Protein AF-A0AAV7IX64-F1 (afdb_monomer_lite)

Secondary structure (DSSP, 8-state):
--GGGGGG----B-TTS-BHHHHHHHHHHHHHHHHHHHHHHTTTS-HHHHHHHHHHHHHHHHHHHHHHHHHHHHHHHHHHHHHHHHHHHHHHHHHHHHHHTT-S---TTS--HHHHHHHHHHHHTTGGGTPPPPPHHHHHHHHS-PPP---------------S-------

Sequence (171 aa):
ISDEYATYSVASRTAYGVALTSLLYEIKNQVSTAEIYLQLGESIYDQEYVTKGHIYCSELNKLLSLLEGCDEKVQQYLMISKMNYNLQQLKNLIEEFSLSNNLLSYNYSDNNDSEVFKFLYQLLTGELLGWEPVNPEFILKENAPKKPVFITKNNNRRTQLKSLQHLPLFN

Organism: Cotesia glomerata (NCBI:txid32391)

Foldseek 3Di:
DDPVCVVQFDQDADPVRHRPVVVLVVVLVVLVVLLVVLVVCCVPDDPVVSVVSVVVSVVSVVVSVVVVVVSVVVSVVSVVVVVVVVVVVVVVVVVVVCVVVVVPPDPPPDDVPVVVVVVVQCVVQCVVVVDDRDDVVVVCVVPPDDDDDDDDDPPPPDDDDDDPDDDPPDD

pLDDT: mean 73.22, std 17.0, range [37.94, 96.38]

Structure (mmCIF, N/CA/C/O backbone):
data_AF-A0AAV7IX64-F1
#
_entry.id   AF-A0AAV7IX64-F1
#
loop_
_atom_site.group_PDB
_atom_site.id
_atom_site.type_symbol
_atom_site.label_atom_id
_atom_site.label_alt_id
_atom_site.label_comp_id
_atom_site.label_asym_id
_atom_site.label_entity_id
_atom_site.label_seq_id
_atom_site.pdbx_PDB_ins_code
_atom_site.Cartn_x
_atom_site.Cartn_y
_atom_site.Cartn_z
_atom_site.occupancy
_atom_site.B_iso_or_equiv
_atom_site.auth_seq_id
_atom_site.auth_comp_id
_atom_site.auth_asym_id
_atom_site.auth_atom_id
_atom_site.pdbx_PDB_model_num
ATOM 1 N N . ILE A 1 1 ? 7.836 2.930 12.674 1.00 42.97 1 ILE A N 1
ATOM 2 C CA . ILE A 1 1 ? 6.658 2.163 13.140 1.00 42.97 1 ILE A CA 1
ATOM 3 C C . ILE A 1 1 ? 7.195 1.228 14.215 1.00 42.97 1 ILE A C 1
ATOM 5 O O . ILE A 1 1 ? 8.131 0.507 13.901 1.00 42.97 1 ILE A O 1
ATOM 9 N N . SER A 1 2 ? 6.775 1.368 15.478 1.00 39.19 2 SER A N 1
ATOM 10 C CA . SER A 1 2 ? 7.302 0.534 16.573 1.00 39.19 2 SER A CA 1
ATOM 11 C C . SER A 1 2 ? 6.730 -0.885 16.502 1.00 39.19 2 SER A C 1
ATOM 13 O O . SER A 1 2 ? 5.609 -1.080 16.025 1.00 39.19 2 SER A O 1
ATOM 15 N N . ASP A 1 3 ? 7.502 -1.863 16.980 1.00 41.09 3 ASP A N 1
ATOM 16 C CA . ASP A 1 3 ? 7.225 -3.303 16.856 1.00 41.09 3 ASP A CA 1
ATOM 17 C C . ASP A 1 3 ? 5.882 -3.753 17.465 1.00 41.09 3 ASP A C 1
ATOM 19 O O . ASP A 1 3 ? 5.316 -4.759 17.042 1.00 41.09 3 ASP A O 1
ATOM 23 N N . GLU A 1 4 ? 5.301 -2.985 18.390 1.00 41.62 4 GLU A N 1
ATOM 24 C CA . GLU A 1 4 ? 3.993 -3.285 18.997 1.00 41.62 4 GLU A CA 1
ATOM 25 C C . GLU A 1 4 ? 2.804 -3.162 18.028 1.00 41.62 4 GLU A C 1
ATOM 27 O O . GLU A 1 4 ? 1.748 -3.742 18.279 1.00 41.62 4 GLU A O 1
ATOM 32 N N . TYR A 1 5 ? 2.964 -2.478 16.890 1.00 43.75 5 TYR A N 1
ATOM 33 C CA . TYR A 1 5 ? 1.919 -2.378 15.862 1.00 43.75 5 TYR A CA 1
ATOM 34 C C . TYR A 1 5 ? 2.022 -3.466 14.778 1.00 43.75 5 TYR A C 1
ATOM 36 O O . TYR A 1 5 ? 1.115 -3.601 13.955 1.00 43.75 5 TYR A O 1
ATOM 44 N N . ALA A 1 6 ? 3.082 -4.283 14.778 1.00 44.59 6 ALA A N 1
ATOM 45 C CA . ALA A 1 6 ? 3.304 -5.318 13.764 1.00 44.59 6 ALA A CA 1
ATOM 46 C C . ALA A 1 6 ? 2.283 -6.475 13.826 1.00 44.59 6 ALA A C 1
ATOM 48 O O . ALA A 1 6 ? 2.052 -7.156 12.828 1.00 44.59 6 ALA A O 1
ATOM 49 N N . THR A 1 7 ? 1.617 -6.677 14.965 1.00 47.66 7 THR A N 1
ATOM 50 C CA . THR A 1 7 ? 0.617 -7.741 15.179 1.00 47.66 7 THR A CA 1
ATOM 51 C C . THR A 1 7 ? -0.735 -7.485 14.507 1.00 47.66 7 THR A C 1
ATOM 53 O O . THR A 1 7 ? -1.558 -8.399 14.448 1.00 47.66 7 THR A O 1
ATOM 56 N N . TYR A 1 8 ? -0.982 -6.284 13.971 1.00 53.34 8 TYR A N 1
ATOM 57 C CA . TYR A 1 8 ? -2.287 -5.904 13.404 1.00 53.34 8 TYR A CA 1
ATOM 58 C C . TYR A 1 8 ? -2.281 -5.684 11.885 1.00 53.34 8 TYR A C 1
ATOM 60 O O . TYR A 1 8 ? -3.250 -5.161 11.338 1.00 53.34 8 TYR A O 1
ATOM 68 N N . SER A 1 9 ? -1.216 -6.109 11.204 1.00 56.19 9 SER A N 1
ATOM 69 C CA . SER A 1 9 ? -1.137 -6.141 9.742 1.00 56.19 9 SER A CA 1
ATOM 70 C C . SER A 1 9 ? -2.086 -7.202 9.171 1.00 56.19 9 SER A C 1
ATOM 72 O O . SER A 1 9 ? -2.027 -8.375 9.549 1.00 56.19 9 SER A O 1
ATOM 74 N N . VAL A 1 10 ? -2.972 -6.806 8.255 1.00 65.88 10 VAL A N 1
ATOM 75 C CA . VAL A 1 10 ? -3.758 -7.753 7.457 1.00 65.88 10 VAL A CA 1
ATOM 76 C C . VAL A 1 10 ? -2.934 -8.086 6.225 1.00 65.88 10 VAL A C 1
ATOM 78 O O . VAL A 1 10 ? -2.554 -7.193 5.482 1.00 65.88 10 VAL A O 1
ATOM 81 N N . ALA A 1 11 ? -2.661 -9.364 5.967 1.00 69.50 11 ALA A N 1
ATOM 82 C CA . ALA A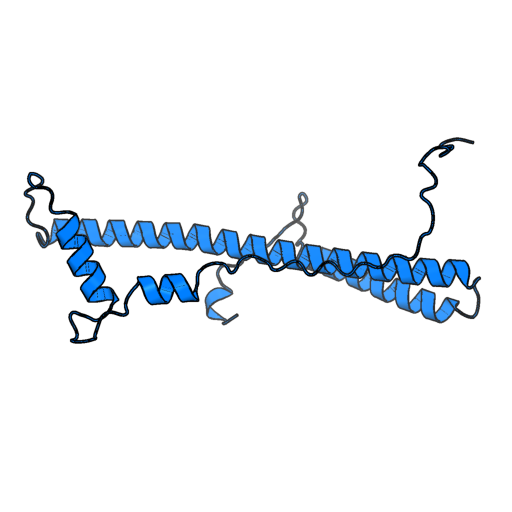 1 11 ? -1.922 -9.746 4.767 1.00 69.50 11 ALA A CA 1
ATOM 83 C C . ALA A 1 11 ? -2.686 -9.312 3.501 1.00 69.50 11 ALA A C 1
ATOM 85 O O . ALA A 1 11 ? -3.674 -9.948 3.125 1.00 69.50 11 ALA A O 1
ATOM 86 N N . SER A 1 12 ? -2.221 -8.247 2.842 1.00 77.75 12 SER A N 1
ATOM 87 C CA . SER A 1 12 ? -2.759 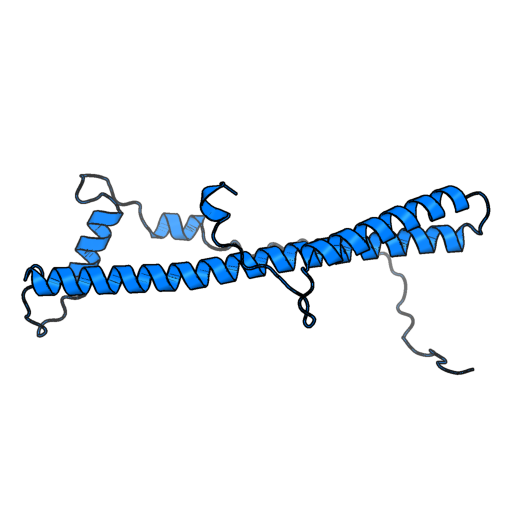-7.792 1.562 1.00 77.75 12 SER A CA 1
ATOM 88 C C . SER A 1 12 ? -2.512 -8.838 0.488 1.00 77.75 12 SER A C 1
ATOM 90 O O . SER A 1 12 ? -1.386 -9.304 0.285 1.00 77.75 12 SER A O 1
ATOM 92 N N . ARG A 1 13 ? -3.584 -9.232 -0.200 1.00 82.25 13 ARG A N 1
ATOM 93 C CA . ARG A 1 13 ? -3.563 -10.292 -1.206 1.00 82.25 13 ARG A CA 1
ATOM 94 C C . ARG A 1 13 ? -4.261 -9.852 -2.484 1.00 82.25 13 ARG A C 1
ATOM 96 O O . ARG A 1 13 ? -5.173 -9.032 -2.457 1.00 82.25 13 ARG A O 1
ATOM 103 N N . THR A 1 14 ? -3.843 -10.430 -3.603 1.00 80.38 14 THR A N 1
ATOM 104 C CA . THR A 1 14 ? -4.551 -10.312 -4.880 1.00 80.38 14 THR A CA 1
ATOM 105 C C . THR A 1 14 ? -5.895 -11.043 -4.822 1.00 80.38 14 THR A C 1
ATOM 107 O O . THR A 1 14 ? -6.135 -11.856 -3.927 1.00 80.38 14 THR A O 1
ATOM 110 N N . ALA A 1 15 ? -6.749 -10.832 -5.828 1.00 79.12 15 ALA A N 1
ATOM 111 C CA . ALA A 1 15 ? -8.000 -11.584 -5.986 1.00 79.12 15 ALA A CA 1
ATOM 112 C C . ALA A 1 15 ? -7.793 -13.115 -6.039 1.00 79.12 15 ALA A C 1
ATOM 114 O O . ALA A 1 15 ? -8.709 -13.874 -5.740 1.00 79.12 15 ALA A O 1
ATOM 115 N N . TYR A 1 16 ? -6.579 -13.564 -6.374 1.00 85.56 16 TYR A N 1
ATOM 116 C CA . TYR A 1 16 ? -6.184 -14.973 -6.435 1.00 85.56 16 TYR A CA 1
ATOM 117 C C . TYR A 1 16 ? -5.452 -15.454 -5.170 1.00 85.56 16 TYR A C 1
ATOM 119 O O . TYR A 1 16 ? -4.915 -16.557 -5.144 1.00 85.56 16 TYR A O 1
ATOM 127 N N . GLY A 1 17 ? -5.392 -14.634 -4.117 1.00 82.75 17 GLY A N 1
ATOM 128 C CA . GLY A 1 17 ? -4.814 -15.006 -2.825 1.00 82.75 17 GLY A CA 1
ATOM 129 C C . GLY A 1 17 ? -3.290 -14.887 -2.724 1.00 82.75 17 GLY A C 1
ATOM 130 O O . GLY A 1 17 ? -2.736 -15.214 -1.671 1.00 82.75 17 GLY A O 1
ATOM 131 N N . VAL A 1 18 ? -2.603 -14.394 -3.758 1.00 85.31 18 VAL A N 1
ATOM 132 C CA . VAL A 1 18 ? -1.146 -14.163 -3.735 1.00 85.31 18 VAL A CA 1
ATOM 133 C C . VAL A 1 18 ? -0.839 -12.947 -2.868 1.00 85.31 18 VAL A C 1
ATOM 135 O O . VAL A 1 18 ? -1.532 -11.939 -2.979 1.00 85.31 18 VAL A O 1
ATOM 138 N N . ALA A 1 19 ? 0.185 -13.018 -2.016 1.00 86.12 19 ALA A N 1
ATOM 139 C CA . ALA A 1 19 ? 0.607 -11.870 -1.217 1.00 86.12 19 ALA A CA 1
ATOM 140 C C . ALA A 1 19 ? 1.041 -10.717 -2.134 1.00 86.12 19 ALA A C 1
ATOM 142 O O . ALA A 1 19 ? 1.909 -10.889 -2.992 1.00 86.12 19 ALA A O 1
ATOM 143 N N . LEU A 1 20 ? 0.431 -9.544 -1.947 1.00 85.25 20 LEU A N 1
ATOM 144 C CA . LEU A 1 20 ? 0.692 -8.373 -2.782 1.00 85.25 20 LEU A CA 1
ATOM 145 C C . LEU A 1 20 ? 2.163 -7.956 -2.694 1.00 85.25 20 LEU A C 1
ATOM 147 O O . LEU A 1 20 ? 2.778 -7.659 -3.710 1.00 85.25 20 LEU A O 1
ATOM 151 N N . THR A 1 21 ? 2.748 -8.028 -1.500 1.00 85.19 21 THR A N 1
ATOM 152 C CA . THR A 1 21 ? 4.167 -7.741 -1.257 1.00 85.19 21 THR A CA 1
ATOM 153 C C . THR A 1 21 ? 5.095 -8.649 -2.061 1.00 85.19 21 THR A C 1
ATOM 155 O O . THR A 1 21 ? 6.044 -8.163 -2.670 1.00 85.19 21 THR A O 1
ATOM 158 N N . SER A 1 22 ? 4.807 -9.952 -2.120 1.00 88.12 22 SER A N 1
ATOM 159 C CA . SER A 1 22 ? 5.587 -10.909 -2.914 1.00 88.12 22 SER A CA 1
ATOM 160 C C . SER A 1 22 ? 5.489 -10.618 -4.410 1.00 88.12 22 SER A C 1
ATOM 162 O O . SER A 1 22 ? 6.507 -10.622 -5.095 1.00 88.12 22 SER A O 1
ATOM 164 N N . LEU A 1 23 ? 4.286 -10.310 -4.903 1.00 90.38 23 LEU A N 1
ATOM 165 C CA . LEU A 1 23 ? 4.077 -9.967 -6.309 1.00 90.38 23 LEU A CA 1
ATOM 166 C C . LEU A 1 23 ? 4.790 -8.660 -6.687 1.00 90.38 23 LEU A C 1
ATOM 168 O O . LEU A 1 23 ? 5.470 -8.601 -7.707 1.00 90.38 23 LEU A O 1
ATOM 172 N N . LEU A 1 24 ? 4.661 -7.617 -5.863 1.00 90.56 24 LEU A N 1
ATOM 173 C CA . LEU A 1 24 ? 5.331 -6.335 -6.093 1.00 90.56 24 LEU A CA 1
ATOM 174 C C . LEU A 1 24 ? 6.855 -6.494 -6.082 1.00 90.56 24 LEU A C 1
ATOM 176 O O . LEU A 1 24 ? 7.530 -5.921 -6.934 1.00 90.56 24 LEU A O 1
ATOM 180 N N . TYR A 1 25 ? 7.390 -7.315 -5.175 1.00 91.56 25 TYR A N 1
ATOM 181 C CA . TYR A 1 25 ? 8.813 -7.648 -5.136 1.00 91.56 25 TYR A CA 1
ATOM 182 C C . TYR A 1 25 ? 9.280 -8.356 -6.416 1.00 91.56 25 TYR A C 1
ATOM 184 O O . TYR A 1 25 ? 10.315 -8.001 -6.979 1.00 91.56 25 TYR A O 1
ATOM 192 N N . GLU A 1 26 ? 8.504 -9.319 -6.913 1.00 94.38 26 GLU A N 1
ATOM 193 C CA . GLU A 1 26 ? 8.816 -10.029 -8.155 1.00 94.38 26 GLU A CA 1
ATOM 194 C C . GLU A 1 26 ? 8.819 -9.087 -9.366 1.00 94.38 26 GLU A C 1
ATOM 196 O O . GLU A 1 26 ? 9.779 -9.079 -10.138 1.00 94.38 26 GLU A O 1
ATOM 201 N N . ILE A 1 27 ? 7.799 -8.232 -9.494 1.00 93.38 27 ILE A N 1
ATOM 202 C CA . ILE A 1 27 ? 7.729 -7.231 -10.568 1.00 93.38 27 ILE A CA 1
ATOM 203 C C . ILE A 1 27 ? 8.917 -6.268 -10.472 1.00 93.38 27 ILE A C 1
ATOM 205 O O . ILE A 1 27 ? 9.549 -5.966 -11.481 1.00 93.38 27 ILE A O 1
ATOM 209 N N . LYS A 1 28 ? 9.274 -5.819 -9.266 1.00 95.06 28 LYS A N 1
ATOM 210 C CA . LYS A 1 28 ? 10.418 -4.925 -9.044 1.00 95.06 28 LYS A CA 1
ATOM 211 C C . LYS A 1 28 ? 11.732 -5.562 -9.493 1.00 95.06 28 LYS A C 1
ATOM 213 O O . LYS A 1 28 ? 12.506 -4.916 -10.194 1.00 95.06 28 LYS A O 1
ATOM 218 N N . ASN A 1 29 ? 11.946 -6.842 -9.187 1.00 95.94 29 ASN A N 1
ATOM 219 C CA . ASN A 1 29 ? 13.109 -7.581 -9.679 1.00 95.94 29 ASN A CA 1
ATOM 220 C C . ASN A 1 29 ? 13.130 -7.672 -11.212 1.00 95.94 29 ASN A C 1
ATOM 222 O O . ASN A 1 29 ? 14.193 -7.524 -11.818 1.00 95.94 29 ASN A O 1
ATOM 226 N N . 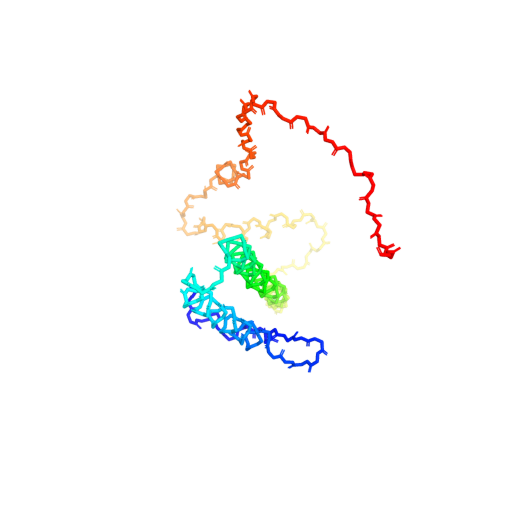GLN A 1 30 ? 11.976 -7.882 -11.853 1.00 95.75 30 GLN A N 1
ATOM 227 C CA . GLN A 1 30 ? 11.880 -7.891 -13.317 1.00 95.75 30 GLN A CA 1
ATOM 228 C C . GLN A 1 30 ? 12.207 -6.519 -13.921 1.00 95.75 30 GLN A C 1
ATOM 230 O O . GLN A 1 30 ? 12.937 -6.455 -14.909 1.00 95.75 30 GLN A O 1
ATOM 235 N N . VAL A 1 31 ? 11.744 -5.425 -13.306 1.00 95.12 31 VAL A N 1
ATOM 236 C CA . VAL A 1 31 ? 12.075 -4.054 -13.732 1.00 95.12 31 VAL A CA 1
ATOM 237 C C . VAL A 1 31 ? 13.574 -3.789 -13.601 1.00 95.12 31 VAL A C 1
ATOM 239 O O . VAL A 1 31 ? 14.190 -3.350 -14.568 1.00 95.12 31 VAL A O 1
ATOM 242 N N . SER A 1 32 ? 14.191 -4.131 -12.466 1.00 94.75 32 SER A N 1
ATOM 243 C CA . SER A 1 32 ? 15.644 -3.991 -12.285 1.00 94.75 32 SER A CA 1
ATOM 244 C C . SER A 1 32 ? 16.440 -4.838 -13.279 1.00 94.75 32 SER A C 1
ATOM 246 O O . SER A 1 32 ? 17.463 -4.402 -13.800 1.00 94.75 32 SER A O 1
ATOM 248 N N . THR A 1 33 ? 15.955 -6.039 -13.595 1.00 95.62 33 THR A N 1
ATOM 249 C CA . THR A 1 33 ? 16.567 -6.895 -14.617 1.00 95.62 33 THR A CA 1
ATOM 250 C C . THR A 1 33 ? 16.482 -6.248 -16.002 1.00 95.62 33 THR A C 1
ATOM 252 O O . THR A 1 33 ? 17.466 -6.233 -16.741 1.00 95.62 33 THR A O 1
ATOM 255 N N . ALA A 1 34 ? 15.329 -5.671 -16.352 1.00 93.38 34 ALA A N 1
ATOM 256 C CA . ALA A 1 34 ? 15.144 -4.953 -17.609 1.00 93.38 34 ALA A CA 1
ATOM 257 C C . ALA A 1 34 ? 16.045 -3.709 -17.709 1.00 93.38 34 ALA A C 1
ATOM 259 O O . ALA A 1 34 ? 16.626 -3.473 -18.766 1.00 93.38 34 ALA A O 1
ATOM 260 N N . GLU A 1 35 ? 16.225 -2.959 -16.618 1.00 94.25 35 GLU A N 1
ATOM 261 C CA . GLU A 1 35 ? 17.153 -1.819 -16.561 1.00 94.25 35 GLU A CA 1
ATOM 262 C C . GLU A 1 35 ? 18.602 -2.242 -16.835 1.00 94.25 35 GLU A C 1
ATOM 264 O O . GLU A 1 35 ? 19.295 -1.586 -17.612 1.00 94.25 35 GLU A O 1
ATOM 269 N N . ILE A 1 36 ? 19.053 -3.367 -16.269 1.00 93.62 36 ILE A N 1
ATOM 270 C CA . ILE A 1 36 ? 20.397 -3.908 -16.529 1.00 93.62 36 ILE A CA 1
ATOM 271 C C . ILE A 1 36 ? 20.552 -4.287 -18.007 1.00 93.62 36 ILE A C 1
ATOM 273 O O . ILE A 1 36 ? 21.566 -3.965 -18.629 1.00 93.62 36 ILE A O 1
ATOM 277 N N . TYR A 1 37 ? 19.554 -4.947 -18.602 1.00 92.06 37 TYR A N 1
ATOM 278 C CA . TYR A 1 37 ? 19.602 -5.288 -20.026 1.00 92.06 37 TYR A CA 1
ATOM 279 C C . TYR A 1 37 ? 19.595 -4.050 -20.927 1.00 92.06 37 TYR A C 1
ATOM 281 O O . TYR A 1 37 ? 20.303 -4.038 -21.934 1.00 92.06 37 TYR A O 1
ATOM 289 N N . LEU A 1 38 ? 18.849 -3.005 -20.558 1.00 92.75 38 LEU A N 1
ATOM 290 C CA . LEU A 1 38 ? 18.866 -1.722 -21.260 1.00 92.75 38 LEU A CA 1
ATOM 291 C C . LEU A 1 38 ? 20.251 -1.076 -21.205 1.00 92.75 38 LEU A C 1
ATOM 293 O O . LEU A 1 38 ? 20.747 -0.669 -22.250 1.00 92.75 38 LEU A O 1
ATOM 297 N N . GLN A 1 39 ? 20.899 -1.067 -20.035 1.00 91.56 39 GLN A N 1
ATOM 298 C CA . GLN A 1 39 ? 22.262 -0.547 -19.857 1.00 91.56 39 GLN A CA 1
ATOM 299 C C . GLN A 1 39 ? 23.300 -1.306 -20.697 1.00 91.56 39 GLN A C 1
ATOM 301 O O . GLN A 1 39 ? 24.169 -0.705 -21.323 1.00 91.56 39 GLN A O 1
ATOM 306 N N . LEU A 1 40 ? 23.209 -2.637 -20.754 1.00 90.31 40 LEU A N 1
ATOM 307 C CA . LEU A 1 40 ? 24.092 -3.448 -21.601 1.00 90.31 40 LEU A CA 1
ATOM 308 C C . LEU A 1 40 ? 23.831 -3.206 -23.097 1.00 90.31 40 LEU A C 1
ATOM 310 O O . LEU A 1 40 ? 24.750 -3.251 -23.916 1.00 90.31 40 LEU A O 1
ATOM 314 N N . GLY A 1 41 ? 22.572 -2.942 -23.445 1.00 87.69 41 GLY A N 1
ATOM 315 C CA . GLY A 1 41 ? 22.109 -2.704 -24.804 1.00 87.69 41 GLY A CA 1
ATOM 316 C C . GLY A 1 41 ? 22.400 -1.308 -25.361 1.00 87.69 41 GLY A C 1
ATOM 317 O O . GLY A 1 41 ? 22.237 -1.122 -26.565 1.00 87.69 41 GLY A O 1
ATOM 318 N N . GLU A 1 42 ? 22.862 -0.349 -24.548 1.00 89.69 42 GLU A N 1
ATOM 319 C CA . GLU A 1 42 ? 23.104 1.044 -24.981 1.00 89.69 42 GLU A CA 1
ATOM 320 C C . GLU A 1 42 ? 24.115 1.153 -26.129 1.00 89.69 42 GLU A C 1
ATOM 322 O O . GLU A 1 42 ? 24.049 2.072 -26.937 1.00 89.69 42 GLU A O 1
ATOM 327 N N . SER A 1 43 ? 25.041 0.197 -26.219 1.00 86.25 43 SER A N 1
ATOM 328 C CA . SER A 1 43 ? 26.052 0.138 -27.284 1.00 86.25 43 SER A CA 1
ATOM 329 C C . SER A 1 43 ? 25.618 -0.656 -28.524 1.00 86.25 43 SER A C 1
ATOM 331 O O . SER A 1 43 ? 26.333 -0.662 -29.524 1.00 86.25 43 SER A O 1
ATOM 333 N N . ILE A 1 44 ? 24.473 -1.344 -28.456 1.00 90.06 44 ILE A N 1
ATOM 334 C CA . ILE A 1 44 ? 24.023 -2.330 -29.453 1.00 90.06 44 ILE A CA 1
ATOM 335 C C . ILE A 1 44 ? 22.767 -1.846 -30.183 1.00 90.06 44 ILE A C 1
ATOM 337 O O . ILE A 1 44 ? 22.624 -2.073 -31.385 1.00 90.06 44 ILE A O 1
ATOM 341 N N . TYR A 1 45 ? 21.847 -1.201 -29.466 1.00 89.00 45 TYR A N 1
ATOM 342 C CA . TYR A 1 45 ? 20.551 -0.781 -29.990 1.00 89.00 45 TYR A CA 1
ATOM 343 C C . TYR A 1 45 ? 20.518 0.708 -30.332 1.00 89.00 45 TYR A C 1
ATOM 345 O O . TYR A 1 45 ? 21.355 1.490 -29.891 1.00 89.00 45 TYR A O 1
ATOM 353 N N . ASP A 1 46 ? 19.514 1.103 -31.118 1.00 92.88 46 ASP A N 1
ATOM 354 C CA . ASP A 1 46 ? 19.284 2.510 -31.431 1.00 92.88 46 ASP A CA 1
ATOM 355 C C . ASP A 1 46 ? 18.962 3.301 -30.155 1.00 92.88 46 ASP A C 1
ATOM 357 O O . ASP A 1 46 ? 18.157 2.880 -29.312 1.00 92.88 46 ASP A O 1
ATOM 361 N N . GLN A 1 47 ? 19.562 4.483 -30.058 1.00 90.94 47 GLN A N 1
ATOM 362 C CA . GLN A 1 47 ? 19.450 5.380 -28.921 1.00 90.94 47 GLN A CA 1
ATOM 363 C C . GLN A 1 47 ? 17.989 5.748 -28.631 1.00 90.94 47 GLN A C 1
ATOM 365 O O . GLN A 1 47 ? 17.621 5.932 -27.468 1.00 90.94 47 GLN A O 1
ATOM 370 N N . GLU A 1 48 ? 17.132 5.829 -29.656 1.00 93.50 48 GLU A N 1
ATOM 371 C CA . GLU A 1 48 ? 15.704 6.111 -29.466 1.00 93.50 48 GLU A CA 1
ATOM 372 C C . GLU A 1 48 ? 14.999 5.005 -28.661 1.00 93.50 48 GLU A C 1
ATOM 374 O O . GLU A 1 48 ? 14.249 5.300 -27.724 1.00 93.50 48 GLU A O 1
ATOM 379 N N . TYR A 1 49 ? 15.258 3.732 -28.981 1.00 90.69 49 TYR A N 1
ATOM 380 C CA . TYR A 1 49 ? 14.648 2.596 -28.281 1.00 90.69 49 TYR A CA 1
ATOM 381 C C . TYR A 1 49 ? 15.187 2.452 -26.861 1.00 90.69 49 TYR A C 1
ATOM 383 O O . TYR A 1 49 ? 14.407 2.226 -25.937 1.00 90.69 49 TYR A O 1
ATOM 391 N N . VAL A 1 50 ? 16.492 2.653 -26.677 1.00 92.50 50 VAL A N 1
ATOM 392 C CA . VAL A 1 50 ? 17.135 2.679 -25.356 1.00 92.50 50 VAL A CA 1
ATOM 393 C C . VAL A 1 50 ? 16.504 3.760 -24.474 1.00 92.50 50 VAL A C 1
ATOM 395 O O . VAL A 1 50 ? 16.078 3.489 -23.352 1.00 92.50 50 VAL A O 1
ATOM 398 N N . THR A 1 51 ? 16.357 4.976 -25.007 1.00 93.00 51 THR A N 1
ATOM 399 C CA . THR A 1 51 ? 15.750 6.099 -24.279 1.00 93.00 51 THR A CA 1
ATOM 400 C C . THR A 1 51 ? 14.297 5.805 -23.901 1.00 93.00 51 THR A C 1
ATOM 402 O O . THR A 1 51 ? 13.896 6.048 -22.763 1.00 93.00 51 THR A O 1
ATOM 405 N N . LYS A 1 52 ? 13.502 5.243 -24.824 1.00 95.19 52 LYS A N 1
ATOM 406 C CA . LYS A 1 52 ? 12.124 4.809 -24.534 1.00 95.19 52 LYS A CA 1
ATOM 407 C C . LYS A 1 52 ? 12.077 3.736 -23.446 1.00 95.19 52 LYS A C 1
ATOM 409 O O . LYS A 1 52 ? 11.232 3.823 -22.561 1.00 95.19 52 LYS A O 1
ATOM 414 N N . GLY A 1 53 ? 12.991 2.767 -23.478 1.00 94.00 53 GLY A N 1
ATOM 415 C CA . GLY A 1 53 ? 13.096 1.726 -22.456 1.00 94.00 53 GLY A CA 1
ATOM 416 C C . GLY A 1 53 ? 13.319 2.301 -21.058 1.00 94.00 53 GLY A C 1
ATOM 417 O O . GLY A 1 53 ? 12.566 1.983 -20.140 1.00 94.00 53 GLY A O 1
ATOM 418 N N . HIS A 1 54 ? 14.275 3.223 -20.915 1.00 94.12 54 HIS A N 1
ATOM 419 C CA . HIS A 1 54 ? 14.535 3.913 -19.644 1.00 94.12 54 HIS A CA 1
ATOM 420 C C . HIS A 1 54 ? 13.323 4.715 -19.145 1.00 94.12 54 HIS A C 1
ATOM 422 O O . HIS A 1 54 ? 13.035 4.725 -17.946 1.00 94.12 54 HIS A O 1
ATOM 428 N N . ILE A 1 55 ? 12.569 5.352 -20.051 1.00 95.88 55 ILE A N 1
ATOM 429 C CA . ILE A 1 55 ? 11.315 6.039 -19.701 1.00 95.88 55 ILE A CA 1
ATOM 430 C C . ILE A 1 55 ? 10.292 5.042 -19.141 1.00 95.88 55 ILE A C 1
ATOM 432 O O . ILE A 1 55 ? 9.728 5.297 -18.078 1.00 95.88 55 ILE A O 1
ATOM 436 N N . TYR A 1 56 ? 10.087 3.897 -19.798 1.00 95.81 56 TYR A N 1
ATOM 437 C CA . TYR A 1 56 ? 9.147 2.881 -19.319 1.00 95.81 56 TYR A CA 1
ATOM 438 C C . TYR A 1 56 ? 9.556 2.286 -17.969 1.00 95.81 56 TYR A C 1
ATOM 440 O O . TYR A 1 56 ? 8.707 2.140 -17.091 1.00 95.81 56 TYR A O 1
ATOM 448 N N . CYS A 1 57 ? 10.844 2.003 -17.757 1.00 95.06 57 CYS A N 1
ATOM 449 C CA . CYS A 1 57 ? 11.349 1.550 -16.458 1.00 95.06 57 CYS A CA 1
ATOM 450 C C . CYS A 1 57 ? 11.084 2.586 -15.354 1.00 95.06 57 CYS A C 1
ATOM 452 O O . CYS A 1 57 ? 10.600 2.242 -14.274 1.00 95.06 57 CYS A O 1
ATOM 454 N N . SER A 1 58 ? 11.307 3.871 -15.641 1.00 95.50 58 SER A N 1
ATOM 455 C CA . SER A 1 58 ? 11.007 4.968 -14.713 1.00 95.50 58 SER A CA 1
ATOM 456 C C . SER A 1 58 ? 9.513 5.060 -14.373 1.00 95.50 58 SER A C 1
ATOM 458 O O . SER A 1 58 ? 9.140 5.179 -13.201 1.00 95.50 58 SER A O 1
ATOM 460 N N . GLU A 1 59 ? 8.634 4.947 -15.373 1.00 96.38 59 GLU A N 1
ATOM 461 C CA . GLU A 1 59 ? 7.183 4.936 -15.160 1.00 96.38 59 GLU A CA 1
ATOM 462 C C . GLU A 1 59 ? 6.724 3.728 -14.333 1.00 96.38 59 GLU A C 1
ATOM 464 O O . GLU A 1 59 ? 5.915 3.891 -13.415 1.00 96.38 59 GLU A O 1
ATOM 469 N N . LEU A 1 60 ? 7.277 2.539 -14.593 1.00 95.19 60 LEU A N 1
ATOM 470 C CA . LEU A 1 60 ? 6.996 1.327 -13.819 1.00 95.19 60 LEU A CA 1
ATOM 471 C C . LEU A 1 60 ? 7.418 1.480 -12.357 1.00 95.19 60 LEU A C 1
ATOM 473 O O . LEU A 1 60 ? 6.624 1.195 -11.461 1.00 95.19 60 LEU A O 1
ATOM 477 N N . ASN A 1 61 ? 8.620 1.997 -12.099 1.00 94.19 61 ASN A N 1
ATOM 478 C CA . ASN A 1 61 ? 9.097 2.260 -10.741 1.00 94.19 61 ASN A CA 1
ATOM 479 C C . ASN A 1 61 ? 8.189 3.248 -9.993 1.00 94.19 61 ASN A C 1
ATOM 481 O O . ASN A 1 61 ? 7.868 3.048 -8.818 1.00 94.19 61 ASN A O 1
ATOM 485 N N . LYS A 1 62 ? 7.717 4.295 -10.679 1.00 95.88 62 LYS A N 1
ATOM 486 C CA . LYS A 1 62 ? 6.767 5.253 -10.104 1.00 95.88 62 LYS A CA 1
ATOM 487 C C . LYS A 1 62 ? 5.433 4.591 -9.760 1.00 95.88 62 LYS A C 1
ATOM 489 O O . LYS A 1 62 ? 4.890 4.842 -8.685 1.00 95.88 62 LYS A O 1
ATOM 494 N N . LEU A 1 63 ? 4.904 3.753 -10.650 1.00 94.69 63 LEU A N 1
ATOM 495 C CA . LEU A 1 63 ? 3.650 3.040 -10.420 1.00 94.69 63 LEU A CA 1
ATOM 496 C C . LEU A 1 63 ? 3.765 2.047 -9.255 1.00 94.69 63 LEU A C 1
ATOM 498 O O . LEU A 1 63 ? 2.870 1.997 -8.413 1.00 94.69 63 LEU A O 1
ATOM 502 N N . LEU A 1 64 ? 4.878 1.313 -9.171 1.00 93.56 64 LEU A N 1
ATOM 503 C CA . LEU A 1 64 ? 5.168 0.399 -8.063 1.00 93.56 64 LEU A CA 1
ATOM 504 C C . LEU A 1 64 ? 5.190 1.134 -6.720 1.00 93.56 64 LEU A C 1
ATOM 506 O O . LEU A 1 64 ? 4.523 0.707 -5.782 1.00 93.56 64 LEU A O 1
ATOM 510 N N . SER A 1 65 ? 5.869 2.281 -6.646 1.00 92.38 65 SER A N 1
ATOM 511 C CA . SER A 1 65 ? 5.909 3.096 -5.425 1.00 92.38 65 SER A CA 1
ATOM 512 C C . SER A 1 65 ? 4.523 3.610 -5.010 1.00 92.38 65 SER A C 1
ATOM 514 O O . SER A 1 65 ? 4.195 3.632 -3.823 1.00 92.38 65 SER A O 1
ATOM 516 N N . LEU A 1 66 ? 3.677 3.989 -5.974 1.00 92.75 66 LEU A N 1
ATOM 517 C CA .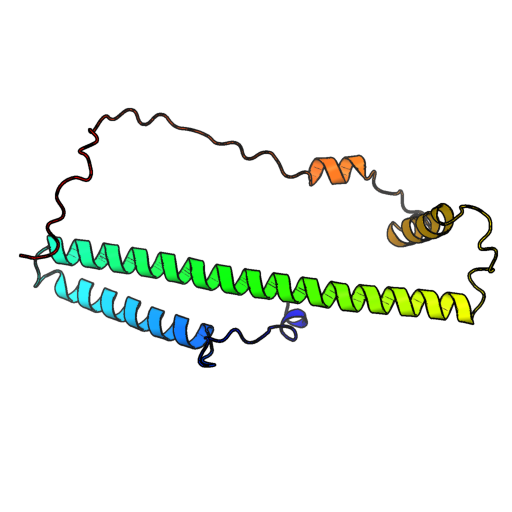 LEU A 1 66 ? 2.297 4.392 -5.690 1.00 92.75 66 LEU A CA 1
ATOM 518 C C . LEU A 1 66 ? 1.452 3.227 -5.162 1.00 92.75 66 LEU A C 1
ATOM 520 O O . LEU A 1 66 ? 0.653 3.428 -4.249 1.00 92.75 66 LEU A O 1
ATOM 524 N N . LEU A 1 67 ? 1.632 2.023 -5.709 1.00 89.62 67 LEU A N 1
ATOM 525 C CA . LEU A 1 67 ? 0.945 0.813 -5.253 1.00 89.62 67 LEU A CA 1
ATOM 526 C C . LEU A 1 67 ? 1.353 0.429 -3.828 1.00 89.62 67 LEU A C 1
ATOM 528 O O . LEU A 1 67 ? 0.474 0.188 -3.002 1.00 89.62 67 LEU A O 1
ATOM 532 N N . GLU A 1 68 ? 2.654 0.438 -3.525 1.00 88.31 68 GLU A N 1
ATOM 533 C CA . GLU A 1 68 ? 3.178 0.216 -2.170 1.00 88.31 68 GLU A CA 1
ATOM 534 C C . GLU A 1 68 ? 2.569 1.226 -1.175 1.00 88.31 68 GLU A C 1
ATOM 536 O O . GLU A 1 68 ? 2.057 0.842 -0.124 1.00 88.31 68 GLU A O 1
ATOM 541 N N . GLY A 1 69 ? 2.525 2.515 -1.535 1.00 88.25 69 GLY A N 1
ATOM 542 C CA . GLY A 1 69 ? 1.927 3.553 -0.687 1.00 88.25 69 GLY A CA 1
ATOM 543 C C . GLY A 1 69 ? 0.402 3.447 -0.536 1.00 88.25 69 GLY A C 1
ATOM 544 O O . GLY A 1 69 ? -0.153 3.827 0.497 1.00 88.25 69 GLY A O 1
ATOM 545 N N . CYS A 1 70 ? -0.305 2.941 -1.549 1.00 85.81 70 CYS A N 1
ATOM 546 C CA . CYS A 1 70 ? -1.732 2.636 -1.440 1.00 85.81 70 CYS A CA 1
ATOM 547 C C . CYS A 1 70 ? -1.985 1.488 -0.461 1.00 85.81 70 CYS A C 1
ATOM 549 O O . CYS A 1 70 ? -2.889 1.602 0.367 1.00 85.81 70 CYS A O 1
ATOM 551 N N . ASP A 1 71 ? -1.186 0.423 -0.534 1.00 83.94 71 ASP A N 1
ATOM 552 C CA . ASP A 1 71 ? -1.281 -0.712 0.383 1.00 83.94 71 ASP A CA 1
ATOM 553 C C . ASP A 1 71 ? -1.080 -0.270 1.837 1.00 83.94 71 ASP A C 1
ATOM 555 O O . ASP A 1 71 ? -1.911 -0.551 2.701 1.00 83.94 71 ASP A O 1
ATOM 559 N N . GLU A 1 72 ? -0.050 0.542 2.088 1.00 83.88 72 GLU A N 1
ATOM 560 C CA . GLU A 1 72 ? 0.232 1.093 3.415 1.00 83.88 72 GLU A CA 1
ATOM 561 C C . GLU A 1 72 ? -0.951 1.905 3.971 1.00 83.88 72 GLU A C 1
ATOM 563 O O . GLU A 1 72 ? -1.358 1.724 5.121 1.00 83.88 72 GLU A O 1
ATOM 568 N N . LYS A 1 73 ? -1.567 2.764 3.150 1.00 83.50 73 LYS A N 1
ATOM 569 C CA . LYS A 1 73 ? -2.749 3.538 3.565 1.00 83.50 73 LYS A CA 1
ATOM 570 C C . LYS A 1 73 ? -3.944 2.649 3.883 1.00 83.50 73 LYS A C 1
ATOM 572 O O . LYS A 1 73 ? -4.656 2.918 4.848 1.00 83.50 73 LYS A O 1
ATOM 577 N N . VAL A 1 74 ? -4.181 1.600 3.095 1.00 82.00 74 VAL A N 1
ATOM 578 C CA . VAL A 1 74 ? -5.262 0.641 3.368 1.00 82.00 74 VAL A CA 1
ATOM 579 C C . VAL A 1 74 ? -5.033 -0.047 4.713 1.00 82.00 74 VAL A C 1
ATOM 581 O O . VAL A 1 74 ? -5.963 -0.115 5.518 1.00 82.00 74 VAL A O 1
ATOM 584 N N . GLN A 1 75 ? -3.801 -0.470 5.007 1.00 79.75 75 GLN A N 1
ATOM 585 C CA . GLN A 1 75 ? -3.454 -1.046 6.310 1.00 79.75 75 GLN A CA 1
ATOM 586 C C . GLN A 1 75 ? -3.715 -0.067 7.462 1.00 79.75 75 GLN A C 1
ATOM 588 O O . GLN A 1 75 ? -4.318 -0.445 8.468 1.00 79.75 75 GLN A O 1
ATOM 593 N N . GLN A 1 76 ? -3.349 1.208 7.297 1.00 80.19 76 GLN A N 1
ATOM 594 C CA . GLN A 1 76 ? -3.634 2.248 8.292 1.00 80.19 76 GLN A CA 1
ATOM 595 C C . GLN A 1 76 ? -5.143 2.422 8.529 1.00 80.19 76 GLN A C 1
ATOM 597 O O . GLN A 1 76 ? -5.583 2.475 9.678 1.00 80.19 76 GLN A O 1
ATOM 602 N N . TYR A 1 77 ? -5.961 2.457 7.472 1.00 77.62 77 TYR A N 1
ATOM 603 C CA . TYR A 1 77 ? -7.419 2.557 7.613 1.00 77.62 77 TYR A CA 1
ATOM 604 C C . TYR A 1 77 ? -8.026 1.351 8.336 1.00 77.62 77 TYR A C 1
ATOM 606 O O . TYR A 1 77 ? -8.898 1.520 9.194 1.00 77.62 77 TYR A O 1
ATOM 614 N N . LEU A 1 78 ? -7.555 0.140 8.030 1.00 71.19 78 LEU A N 1
ATOM 615 C CA . LEU A 1 78 ? -8.005 -1.079 8.703 1.00 71.19 78 LEU A CA 1
ATOM 616 C C . LEU A 1 78 ? -7.647 -1.063 10.195 1.00 71.19 78 LEU A C 1
ATOM 618 O O . LEU A 1 78 ? -8.488 -1.409 11.031 1.00 71.19 78 LEU A O 1
ATOM 622 N N . MET A 1 79 ? -6.445 -0.595 10.545 1.00 71.94 79 MET A N 1
ATOM 623 C CA . MET A 1 79 ? -6.045 -0.400 11.941 1.00 71.94 79 MET A CA 1
ATOM 624 C C . MET A 1 79 ? -6.959 0.594 12.670 1.00 71.94 79 MET A C 1
ATOM 626 O O . MET A 1 79 ? -7.450 0.279 13.756 1.00 71.94 79 MET A O 1
ATOM 630 N N . ILE A 1 80 ? -7.253 1.751 12.065 1.00 72.44 80 ILE A N 1
ATOM 631 C CA . ILE A 1 80 ? -8.149 2.769 12.645 1.00 72.44 80 ILE A CA 1
ATOM 632 C C . ILE A 1 80 ? -9.550 2.191 12.886 1.00 72.44 80 ILE A C 1
ATOM 634 O O . ILE A 1 80 ? -10.130 2.382 13.956 1.00 72.44 80 ILE A O 1
ATOM 638 N N . SER A 1 81 ? -10.086 1.427 11.931 1.00 71.56 81 SER A N 1
ATOM 639 C CA . SER A 1 81 ? -11.403 0.796 12.076 1.00 71.56 81 SER A CA 1
ATOM 640 C C . SER A 1 81 ? -11.462 -0.173 13.261 1.00 71.56 81 SER A C 1
ATOM 642 O O . SER A 1 81 ? -12.479 -0.244 13.951 1.00 71.56 81 SER A O 1
ATOM 644 N N . LYS A 1 82 ? -10.385 -0.924 13.518 1.00 68.25 82 LYS A N 1
ATOM 645 C CA . LYS A 1 82 ? -10.323 -1.879 14.633 1.00 68.25 82 LYS A CA 1
ATOM 646 C C . LYS A 1 82 ? -10.074 -1.185 15.975 1.00 68.25 82 LYS A C 1
ATOM 648 O O . LYS A 1 82 ? -10.615 -1.610 16.993 1.00 68.25 82 LYS A O 1
ATOM 653 N N . MET A 1 83 ? -9.322 -0.085 15.973 1.00 72.19 83 MET A N 1
ATOM 654 C CA . MET A 1 83 ? -9.179 0.787 17.140 1.00 72.19 83 MET A CA 1
ATOM 655 C C . MET A 1 83 ? -10.532 1.367 17.560 1.00 72.19 83 MET A C 1
ATOM 657 O O . MET A 1 83 ? -10.857 1.330 18.742 1.00 72.19 83 MET A O 1
ATOM 661 N N . ASN A 1 84 ? -11.361 1.798 16.603 1.00 65.81 84 ASN A N 1
ATOM 662 C CA . ASN A 1 84 ? -12.731 2.234 16.882 1.00 65.81 84 ASN A CA 1
ATOM 663 C C . ASN A 1 84 ? -13.568 1.145 17.564 1.00 65.81 84 ASN A C 1
ATOM 665 O O . 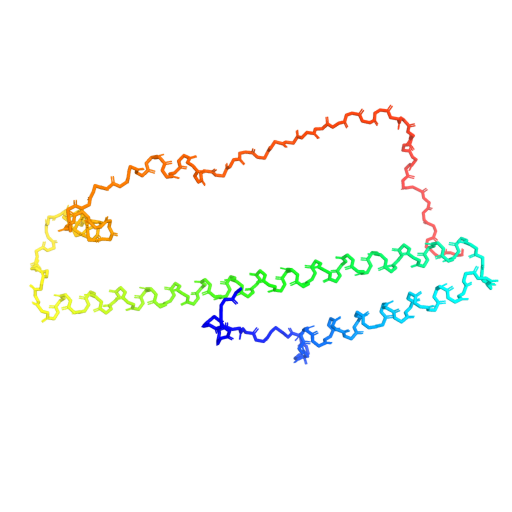ASN A 1 84 ? -14.256 1.434 18.540 1.00 65.81 84 ASN A O 1
ATOM 669 N N . TYR A 1 85 ? -13.472 -0.107 17.108 1.00 74.12 85 TYR A N 1
ATOM 670 C CA . TYR A 1 85 ? -14.150 -1.228 17.766 1.00 74.12 85 TYR A CA 1
ATOM 671 C C . TYR A 1 85 ? -13.692 -1.407 19.223 1.00 74.12 85 TYR A C 1
ATOM 673 O O . TYR A 1 85 ? -14.520 -1.525 20.124 1.00 74.12 85 TYR A O 1
ATOM 681 N N . ASN A 1 86 ? -12.382 -1.372 19.478 1.00 73.75 86 ASN A N 1
ATOM 682 C CA . ASN A 1 86 ? -11.842 -1.505 20.834 1.00 73.75 86 ASN A CA 1
ATOM 683 C C . ASN A 1 86 ? -12.241 -0.330 21.739 1.00 73.75 86 ASN A C 1
ATOM 685 O O . ASN A 1 86 ? -12.573 -0.544 22.902 1.00 73.75 86 ASN A O 1
ATOM 689 N N . LEU A 1 87 ? -12.248 0.898 21.212 1.00 70.38 87 LEU A N 1
ATOM 690 C CA . LEU A 1 87 ? -12.717 2.081 21.937 1.00 70.38 87 LEU A CA 1
ATOM 691 C C . LEU A 1 87 ? -14.203 1.970 22.290 1.00 70.38 87 LEU A C 1
ATOM 693 O O . LEU A 1 87 ? -14.604 2.339 23.391 1.00 70.38 87 LEU A O 1
ATOM 697 N N . GLN A 1 88 ? -15.012 1.416 21.388 1.00 69.38 88 GLN A N 1
ATOM 698 C CA . GLN A 1 88 ? -16.428 1.176 21.641 1.00 69.38 88 GLN A CA 1
ATOM 699 C C . GLN A 1 88 ? -16.644 0.091 22.707 1.00 69.38 88 GLN A C 1
ATOM 701 O O . GLN A 1 88 ? -17.466 0.272 23.599 1.00 69.38 88 GLN A O 1
ATOM 706 N N . GLN A 1 89 ? -15.856 -0.988 22.687 1.00 82.25 89 GLN A N 1
ATOM 707 C CA . GLN A 1 89 ? -15.874 -2.012 23.740 1.00 82.25 89 GLN A CA 1
ATOM 708 C C . GLN A 1 89 ? -15.447 -1.453 25.102 1.00 82.25 89 GLN A C 1
ATOM 710 O O . GLN A 1 89 ? -16.079 -1.747 26.113 1.00 82.25 89 GLN A O 1
ATOM 715 N N . LEU A 1 90 ? -14.403 -0.620 25.134 1.00 78.88 90 LEU A N 1
ATOM 716 C CA . LEU A 1 90 ? -13.958 0.047 26.355 1.00 78.88 90 LEU A CA 1
ATOM 717 C C . LEU A 1 90 ? -15.048 0.968 26.913 1.00 78.88 90 LEU A C 1
ATOM 719 O O . LEU A 1 90 ? -15.313 0.932 28.111 1.00 78.88 90 LEU A O 1
ATOM 723 N N . LYS A 1 91 ? -15.707 1.752 26.051 1.00 73.81 91 LYS A N 1
ATOM 724 C CA . LYS A 1 91 ? -16.852 2.583 26.437 1.00 73.81 91 LYS A CA 1
ATOM 725 C C . LYS A 1 91 ? -17.951 1.738 27.090 1.00 73.81 91 LYS A C 1
ATOM 727 O O . LYS A 1 91 ? -18.386 2.078 28.184 1.00 73.81 91 LYS A O 1
ATOM 732 N N . ASN A 1 92 ? -18.339 0.628 26.462 1.00 77.50 92 ASN A N 1
ATOM 733 C CA . ASN A 1 92 ? -19.381 -0.254 26.992 1.00 77.50 92 ASN A CA 1
ATOM 734 C C . ASN A 1 92 ? -18.991 -0.843 28.358 1.00 77.50 92 ASN A C 1
ATOM 736 O O . ASN A 1 92 ? -19.803 -0.845 29.274 1.00 77.50 92 ASN A O 1
ATOM 740 N N . LEU A 1 93 ? -17.739 -1.285 28.526 1.00 85.44 93 LEU A N 1
ATOM 741 C CA . LEU A 1 93 ? -17.245 -1.800 29.809 1.00 85.44 93 LEU A CA 1
ATOM 742 C C . LEU A 1 93 ? -17.247 -0.734 30.909 1.00 85.44 93 LEU A C 1
ATOM 744 O O . LEU A 1 93 ? -17.568 -1.037 32.056 1.00 85.44 93 LEU A O 1
ATOM 748 N N . ILE A 1 94 ? -16.888 0.508 30.575 1.00 79.88 94 ILE A N 1
ATOM 749 C CA . ILE A 1 94 ? -16.951 1.635 31.514 1.00 79.88 94 ILE A CA 1
ATOM 750 C C . ILE A 1 94 ? -18.406 1.909 31.913 1.00 79.88 94 ILE A C 1
ATOM 752 O O . ILE A 1 94 ? -18.682 2.103 33.096 1.00 79.88 94 ILE A O 1
ATOM 756 N N . GLU A 1 95 ? -19.334 1.900 30.955 1.00 76.50 95 GLU A N 1
ATOM 757 C CA . GLU A 1 95 ? -20.767 2.075 31.216 1.00 76.50 95 GLU A CA 1
ATOM 758 C C . GLU A 1 95 ? -21.319 0.950 32.106 1.00 76.50 95 GLU A C 1
ATOM 760 O O . GLU A 1 95 ? -21.950 1.236 33.123 1.00 76.50 95 GLU A O 1
ATOM 765 N N . GLU A 1 96 ? -21.012 -0.314 31.798 1.00 85.94 96 GLU A N 1
ATOM 766 C CA . GLU A 1 96 ? -21.400 -1.474 32.612 1.00 85.94 96 GLU A CA 1
ATOM 767 C C . GLU A 1 96 ? -20.829 -1.401 34.030 1.00 85.94 96 GLU A C 1
ATOM 769 O O . GLU A 1 96 ? -21.566 -1.586 34.998 1.00 85.94 96 GLU A O 1
ATOM 774 N N . PHE A 1 97 ? -19.538 -1.086 34.172 1.00 81.62 97 PHE A N 1
ATOM 775 C CA . PHE A 1 97 ? -18.888 -0.937 35.473 1.00 81.62 97 PHE A CA 1
ATOM 776 C C . PHE A 1 97 ? -19.506 0.201 36.292 1.00 81.62 97 PHE A C 1
ATOM 778 O O . PHE A 1 97 ? -19.692 0.085 37.507 1.00 81.62 97 PHE A O 1
ATOM 785 N N . SER A 1 98 ? -19.824 1.314 35.637 1.00 76.50 98 SER A N 1
ATOM 786 C CA . SER A 1 98 ? -20.438 2.465 36.284 1.00 76.50 98 SER A CA 1
ATOM 787 C C . SER A 1 98 ? -21.846 2.150 36.796 1.00 76.50 98 SER A C 1
ATOM 789 O O . SER A 1 98 ? -22.181 2.483 37.937 1.00 76.50 98 SER A O 1
ATOM 791 N N . LEU A 1 99 ? -22.633 1.429 35.989 1.00 76.69 99 LEU A N 1
ATOM 792 C CA . LEU A 1 99 ? -23.958 0.929 36.356 1.00 76.69 99 LEU A CA 1
ATOM 793 C C . LEU A 1 99 ? -23.880 -0.104 37.489 1.00 76.69 99 LEU A C 1
ATOM 795 O O . LEU A 1 99 ? -24.635 -0.011 38.453 1.00 76.69 99 LEU A O 1
ATOM 799 N N . SER A 1 100 ? -22.950 -1.063 37.419 1.00 82.81 100 SER A N 1
ATOM 800 C CA . SER A 1 100 ? -22.829 -2.134 38.418 1.00 82.81 100 SER A CA 1
ATOM 801 C C . SER A 1 100 ? -22.394 -1.631 39.792 1.00 82.81 100 SER A C 1
ATOM 803 O O . SER A 1 100 ? -22.746 -2.225 40.807 1.00 82.81 100 SER A O 1
ATOM 805 N N . ASN A 1 101 ? -21.622 -0.544 39.832 1.00 75.75 101 ASN A N 1
ATOM 806 C CA . ASN A 1 101 ? -21.117 0.041 41.073 1.00 75.75 101 ASN A CA 1
ATOM 807 C C . ASN A 1 101 ? -21.944 1.240 41.557 1.00 75.75 101 ASN A C 1
ATOM 809 O O . ASN A 1 101 ? -21.538 1.887 42.521 1.00 75.75 101 ASN A O 1
ATOM 813 N N . ASN A 1 102 ? -23.083 1.546 40.916 1.00 64.56 102 ASN A N 1
ATOM 814 C CA . ASN A 1 102 ? -23.894 2.740 41.198 1.00 64.56 102 ASN A CA 1
ATOM 815 C C . ASN A 1 102 ? -23.055 4.034 41.255 1.00 64.56 102 ASN A C 1
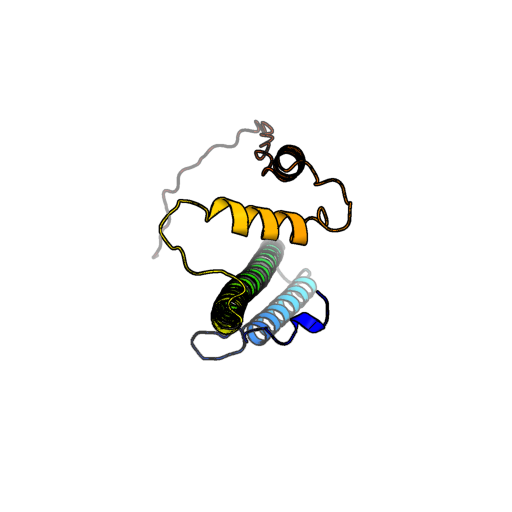ATOM 817 O O . ASN A 1 102 ? -23.373 4.955 42.007 1.00 64.56 102 ASN A O 1
ATOM 821 N N . LEU A 1 103 ? -21.964 4.105 40.482 1.00 60.16 103 LEU A N 1
ATOM 822 C CA . LEU A 1 103 ? -21.102 5.291 40.432 1.00 60.16 103 LEU A CA 1
ATOM 823 C C . LEU A 1 103 ? -21.816 6.452 39.731 1.00 60.16 103 LEU A C 1
ATOM 825 O O . LEU A 1 103 ? -21.555 7.614 40.034 1.00 60.16 103 LEU A O 1
ATOM 829 N N . LEU A 1 104 ? -22.755 6.128 38.839 1.00 53.44 104 LEU A N 1
ATOM 830 C CA . LEU A 1 104 ? -23.725 7.051 38.266 1.00 53.44 104 LEU A CA 1
ATOM 831 C C . LEU A 1 104 ? -25.091 6.740 38.882 1.00 53.44 104 LEU A C 1
ATOM 833 O O . LEU A 1 104 ? -25.707 5.721 38.570 1.00 53.44 104 LEU A O 1
ATOM 837 N N . SER A 1 105 ? -25.564 7.598 39.787 1.00 47.16 105 SER A N 1
ATOM 838 C CA . SER A 1 105 ? -26.923 7.489 40.308 1.00 47.16 105 SER A CA 1
ATOM 839 C C . SER A 1 105 ? -27.915 7.726 39.169 1.00 47.16 105 SER A C 1
ATOM 841 O O . SER A 1 105 ? -27.905 8.754 38.493 1.00 47.16 105 SER A O 1
ATOM 843 N N . TYR A 1 106 ? -28.767 6.733 38.925 1.00 44.84 106 TYR A N 1
ATOM 844 C CA . TYR A 1 106 ? -29.794 6.786 37.897 1.00 44.84 106 TYR A CA 1
ATOM 845 C C . TYR A 1 106 ? -30.864 7.813 38.284 1.00 44.84 106 TYR A C 1
ATOM 847 O O . TYR A 1 106 ? -31.822 7.485 38.972 1.00 44.84 106 TYR A O 1
ATOM 855 N N . ASN A 1 107 ? -30.704 9.050 37.821 1.00 45.47 107 ASN A N 1
ATOM 856 C CA . ASN A 1 107 ? -31.803 9.980 37.582 1.00 45.47 107 ASN A CA 1
ATOM 857 C C . ASN A 1 107 ? -31.652 10.508 36.158 1.00 45.47 107 ASN A C 1
ATOM 859 O O . ASN A 1 107 ? -31.125 11.589 35.907 1.00 45.47 107 ASN A O 1
ATOM 863 N N . TYR A 1 108 ? -32.122 9.693 35.216 1.00 45.12 108 TYR A N 1
ATOM 864 C CA . TYR A 1 108 ? -32.210 9.970 33.780 1.00 45.12 108 TYR A CA 1
ATOM 865 C C . TYR A 1 108 ? -33.301 11.021 33.468 1.00 45.12 108 TYR A C 1
ATOM 867 O O . TYR A 1 108 ? -34.080 10.862 32.530 1.00 45.12 108 TYR A O 1
ATOM 875 N N . SER A 1 109 ? -33.429 12.053 34.311 1.00 46.03 109 SER A N 1
ATOM 876 C CA . SER A 1 109 ? -34.503 13.051 34.246 1.00 46.03 109 SER A CA 1
ATOM 877 C C . SER A 1 109 ? -34.036 14.500 34.167 1.00 46.03 109 SER A C 1
ATOM 879 O O . SER A 1 109 ? -34.884 15.352 33.952 1.00 46.03 109 SER A O 1
ATOM 881 N N . ASP A 1 110 ? -32.741 14.801 34.253 1.00 45.91 110 ASP A N 1
ATOM 882 C CA . ASP A 1 110 ? -32.246 16.162 34.024 1.00 45.91 110 ASP A CA 1
ATOM 883 C C . ASP A 1 110 ? -30.922 16.117 33.260 1.00 45.91 110 ASP A C 1
ATOM 885 O O . ASP A 1 110 ? -29.916 15.708 33.823 1.00 45.91 110 ASP A O 1
ATOM 889 N N . ASN A 1 111 ? -30.962 16.474 31.969 1.00 48.00 111 ASN A N 1
ATOM 890 C CA . ASN A 1 111 ? -29.962 17.166 31.124 1.00 48.00 111 ASN A CA 1
ATOM 891 C C . ASN A 1 111 ? -28.473 17.286 31.575 1.00 48.00 111 ASN A C 1
ATOM 893 O O . ASN A 1 111 ? -27.812 18.269 31.243 1.00 48.00 111 ASN A O 1
ATOM 897 N N . ASN A 1 112 ? -27.895 16.298 32.258 1.00 49.78 112 ASN A N 1
ATOM 898 C CA . ASN A 1 112 ? -26.555 16.368 32.853 1.00 49.78 112 ASN A CA 1
ATOM 899 C C . ASN A 1 112 ? -25.510 15.499 32.137 1.00 49.78 112 ASN A C 1
ATOM 901 O O . ASN A 1 112 ? -24.427 15.281 32.680 1.00 49.78 112 ASN A O 1
ATOM 905 N N . ASP A 1 113 ? -25.752 15.089 30.885 1.00 50.38 113 ASP A N 1
ATOM 906 C CA . ASP A 1 113 ? -24.701 14.525 30.016 1.00 50.38 113 ASP A CA 1
ATOM 907 C C . ASP A 1 113 ? -23.457 15.439 29.994 1.00 50.38 113 ASP A C 1
ATOM 909 O O . ASP A 1 113 ? -22.316 14.976 29.960 1.00 50.38 113 ASP A O 1
ATOM 913 N N . SER A 1 114 ? -23.667 16.756 30.126 1.00 54.75 114 SER A N 1
ATOM 914 C CA . SER A 1 114 ? -22.604 17.757 30.226 1.00 54.75 114 SER A CA 1
ATOM 915 C C . SER A 1 114 ? -21.675 17.578 31.433 1.00 54.75 114 SER A C 1
ATOM 917 O O . SER A 1 114 ? -20.515 17.970 31.332 1.00 54.75 114 SER A O 1
ATOM 919 N N . GLU A 1 115 ? -22.130 17.036 32.567 1.00 56.09 115 GLU A N 1
ATOM 920 C CA . GLU A 1 115 ? -21.282 16.900 33.761 1.00 56.09 115 GLU A CA 1
ATOM 921 C C . GLU A 1 115 ? -20.367 15.679 33.683 1.00 56.09 115 GLU A C 1
ATOM 923 O O . GLU A 1 115 ? -19.196 15.772 34.046 1.00 56.09 115 GLU A O 1
ATOM 928 N N . VAL A 1 116 ? -20.853 14.565 33.127 1.00 62.22 116 VAL A N 1
ATOM 929 C CA . VAL A 1 116 ? -20.027 13.367 32.912 1.00 62.22 116 VAL A CA 1
ATOM 930 C C . VAL A 1 116 ? -18.938 13.660 31.885 1.00 62.22 116 VAL A C 1
ATOM 932 O O . VAL A 1 116 ? -17.769 13.360 32.124 1.00 62.22 116 VAL A O 1
ATOM 935 N N . PHE A 1 117 ? -19.288 14.321 30.776 1.00 61.66 117 PHE A N 1
ATOM 936 C CA . PHE A 1 117 ? -18.301 14.755 29.785 1.00 61.66 117 PHE A CA 1
ATOM 937 C C . PHE A 1 117 ? -17.306 15.765 30.357 1.00 61.66 117 PHE A C 1
ATOM 939 O O . PHE A 1 117 ? -16.124 15.694 30.026 1.00 61.66 117 PHE A O 1
ATOM 946 N N . LYS A 1 118 ? -17.746 16.660 31.247 1.00 67.81 118 LYS A N 1
ATOM 947 C CA . LYS A 1 118 ? -16.860 17.596 31.946 1.00 67.81 118 LYS A CA 1
ATOM 948 C C . LYS A 1 118 ? -15.876 16.859 32.852 1.00 67.81 118 LYS A C 1
ATOM 950 O O . LYS A 1 118 ? -14.685 17.124 32.768 1.00 67.81 118 LYS A O 1
ATOM 955 N N . PHE A 1 119 ? -16.333 15.895 33.646 1.00 70.25 119 PHE A N 1
ATOM 956 C CA . PHE A 1 119 ? -15.456 15.117 34.524 1.00 70.25 119 PHE A CA 1
ATOM 957 C C . PHE A 1 119 ? -14.454 14.266 33.737 1.00 70.25 119 PHE A C 1
ATOM 959 O O . PHE A 1 119 ? -13.272 14.213 34.075 1.00 70.25 119 PHE A O 1
ATOM 966 N N . LEU A 1 120 ? -14.912 13.636 32.651 1.00 70.94 120 LEU A N 1
ATOM 967 C CA . LEU A 1 120 ? -14.057 12.849 31.766 1.00 70.94 120 LEU A CA 1
ATOM 968 C C . LEU A 1 120 ? -13.008 13.734 31.078 1.00 70.94 120 LEU A C 1
ATOM 970 O O . LEU A 1 120 ? -11.837 13.367 31.016 1.00 70.94 120 LEU A O 1
ATOM 974 N N . TYR A 1 121 ? -13.414 14.918 30.608 1.00 73.06 121 TYR A N 1
ATOM 975 C CA . TYR A 1 121 ? -12.518 15.929 30.052 1.00 73.06 121 TYR A CA 1
ATOM 976 C C . TYR A 1 121 ? -11.463 16.350 31.079 1.00 73.06 121 TYR A C 1
ATOM 978 O O . TYR A 1 121 ? -10.279 16.256 30.781 1.00 73.06 121 TYR A O 1
ATOM 986 N N . GLN A 1 122 ? -11.872 16.710 32.299 1.00 74.38 122 GLN A N 1
ATOM 987 C CA . GLN A 1 122 ? -10.972 17.138 33.377 1.00 74.38 122 GLN A CA 1
ATOM 988 C C . GLN A 1 122 ? -9.991 16.041 33.821 1.00 74.38 122 GLN A C 1
ATOM 990 O O . GLN A 1 122 ? -8.868 16.334 34.232 1.00 74.38 122 GLN A O 1
ATOM 995 N N . LEU A 1 123 ? -10.391 14.770 33.738 1.00 77.94 123 LEU A N 1
ATOM 996 C CA . LEU A 1 123 ? -9.501 13.637 33.989 1.00 77.94 123 LEU A CA 1
ATOM 997 C C . LEU A 1 123 ? -8.470 13.473 32.864 1.00 77.94 123 LEU A C 1
ATOM 999 O O . LEU A 1 123 ? -7.280 13.340 33.138 1.00 77.94 123 LEU A O 1
ATOM 1003 N N . LEU A 1 124 ? -8.917 13.498 31.603 1.00 72.31 124 LEU A N 1
ATOM 1004 C CA . LEU A 1 124 ? -8.061 13.297 30.428 1.00 72.31 124 LEU A CA 1
ATOM 1005 C C . LEU A 1 124 ? -7.087 14.460 30.192 1.00 72.31 124 LEU A C 1
ATOM 1007 O O . LEU A 1 124 ? -5.986 14.235 29.695 1.00 72.31 124 LEU A O 1
ATOM 1011 N N . THR A 1 125 ? -7.466 15.688 30.552 1.00 71.00 125 THR A N 1
ATOM 1012 C CA . THR A 1 125 ? -6.590 16.868 30.479 1.00 71.00 125 THR A CA 1
ATOM 1013 C C . THR A 1 125 ? -5.652 16.995 31.678 1.00 71.00 125 THR A C 1
ATOM 1015 O O . THR A 1 125 ? -4.774 17.855 31.669 1.00 71.00 125 THR A O 1
ATOM 1018 N N . GLY A 1 126 ? -5.812 16.155 32.708 1.00 71.88 126 GLY A N 1
ATOM 1019 C CA . GLY A 1 126 ? -5.058 16.266 33.957 1.00 71.88 126 GLY A CA 1
ATOM 1020 C C . GLY A 1 126 ? -5.479 17.456 34.828 1.00 71.88 126 GLY A C 1
ATOM 1021 O O . GLY A 1 126 ? -4.807 17.746 35.815 1.00 71.88 126 GLY A O 1
ATOM 1022 N N . GLU A 1 127 ? -6.592 18.127 34.519 1.00 77.06 127 GLU A N 1
ATOM 1023 C CA . GLU A 1 127 ? -7.141 19.232 35.318 1.00 77.06 127 GLU A CA 1
ATOM 1024 C C . GLU A 1 127 ? -7.466 18.783 36.751 1.00 77.06 127 GLU A C 1
ATOM 1026 O O . GLU A 1 127 ? -7.162 19.490 37.711 1.00 77.06 127 GLU A O 1
ATOM 1031 N N . LEU A 1 128 ? -7.958 17.548 36.926 1.00 74.50 128 LEU A N 1
ATOM 1032 C CA . LEU A 1 128 ? -8.149 16.939 38.254 1.00 74.50 128 LEU A CA 1
ATOM 1033 C C . LEU A 1 128 ? -6.836 16.698 39.019 1.00 74.50 128 LEU A C 1
ATOM 1035 O O . LEU A 1 128 ? -6.854 16.512 40.234 1.00 74.50 128 LEU A O 1
ATOM 1039 N N . LEU A 1 129 ? -5.703 16.696 38.319 1.00 74.31 129 LEU A N 1
ATOM 1040 C CA . LEU A 1 129 ? -4.358 16.557 38.881 1.00 74.31 129 LEU A CA 1
ATOM 1041 C C . LEU A 1 129 ? -3.666 17.924 39.051 1.00 74.31 129 LEU A C 1
ATOM 1043 O O . LEU A 1 129 ? -2.476 17.977 39.360 1.00 74.31 129 LEU A O 1
ATOM 1047 N N . GLY A 1 130 ? -4.406 19.025 38.865 1.00 75.62 130 GLY A N 1
ATOM 1048 C CA . GLY A 1 130 ? -3.922 20.397 39.013 1.00 75.62 130 GLY A CA 1
ATOM 1049 C C . GLY A 1 130 ? -3.199 20.952 37.785 1.00 75.62 130 GLY A C 1
ATOM 1050 O O . GLY A 1 130 ? -2.489 21.949 37.908 1.00 75.62 130 GLY A O 1
ATOM 1051 N N . TRP A 1 131 ? -3.327 20.315 36.618 1.00 75.56 131 TRP A N 1
ATOM 1052 C CA . TRP A 1 131 ? -2.731 20.816 35.378 1.00 75.56 131 TRP A CA 1
ATOM 1053 C C . TRP A 1 131 ? -3.656 21.840 34.722 1.00 75.56 131 TRP A C 1
ATOM 1055 O O . TRP A 1 131 ? -4.870 21.656 34.689 1.00 75.56 131 TRP A O 1
ATOM 1065 N N . GLU A 1 132 ? -3.097 22.925 34.185 1.00 76.50 132 GLU A N 1
ATOM 1066 C CA . GLU A 1 132 ? -3.908 23.884 33.436 1.00 76.50 132 GLU A CA 1
ATOM 1067 C C . GLU A 1 132 ? -4.363 23.265 32.105 1.00 76.50 132 GLU A C 1
ATOM 1069 O O . GLU A 1 132 ? -3.526 22.791 31.327 1.00 76.50 132 GLU A O 1
ATOM 1074 N N . PRO A 1 133 ? -5.676 23.263 31.809 1.00 66.69 133 PRO A N 1
ATOM 1075 C CA . PRO A 1 133 ? -6.178 22.729 30.557 1.00 66.69 133 PRO A CA 1
ATOM 1076 C C . PRO A 1 133 ? -5.682 23.584 29.387 1.00 66.69 133 PRO A C 1
ATOM 1078 O O . PRO A 1 133 ? -5.843 24.806 29.358 1.00 66.69 133 PRO A O 1
ATOM 1081 N N . VAL A 1 134 ? -5.090 22.931 28.388 1.00 72.44 134 VAL A N 1
ATOM 1082 C CA . VAL A 1 134 ? -4.615 23.606 27.178 1.00 72.44 134 VAL A CA 1
ATOM 1083 C C . VAL A 1 134 ? -5.818 24.134 26.399 1.00 72.44 134 VAL A C 1
ATOM 1085 O O . VAL A 1 134 ? -6.745 23.382 26.103 1.00 72.44 134 VAL A O 1
ATOM 1088 N N . ASN A 1 135 ? -5.804 25.424 26.044 1.00 73.56 135 ASN A N 1
ATOM 1089 C CA . ASN A 1 135 ? -6.907 26.044 25.315 1.00 73.56 135 ASN A CA 1
ATOM 1090 C C . ASN A 1 135 ? -7.148 25.311 23.972 1.00 73.56 135 ASN A C 1
ATOM 1092 O O . ASN A 1 135 ? -6.280 25.352 23.090 1.00 73.56 135 ASN A O 1
ATOM 1096 N N . PRO A 1 136 ? -8.322 24.681 23.772 1.00 63.88 136 PRO A N 1
ATOM 1097 C CA . PRO A 1 136 ? -8.600 23.901 22.572 1.00 63.88 136 PRO A CA 1
ATOM 1098 C C . PRO A 1 136 ? -8.621 24.760 21.303 1.00 63.88 136 PRO A C 1
ATOM 1100 O O . PRO A 1 136 ? -8.252 24.272 20.237 1.00 63.88 136 PRO A O 1
ATOM 1103 N N . GLU A 1 137 ? -8.964 26.051 21.388 1.00 72.38 137 GLU A N 1
ATOM 1104 C CA . GLU A 1 137 ? -8.905 26.955 20.232 1.00 72.38 137 GLU A CA 1
ATOM 1105 C C . GLU A 1 137 ? -7.478 27.138 19.705 1.00 72.38 137 GLU A C 1
ATOM 1107 O O . GLU A 1 137 ? -7.281 27.346 18.505 1.00 72.38 137 GLU A O 1
ATOM 1112 N N . PHE A 1 138 ? -6.477 27.055 20.585 1.00 72.25 138 PHE A N 1
ATOM 1113 C CA . PHE A 1 138 ? -5.072 27.160 20.208 1.00 72.25 138 PHE A CA 1
ATOM 1114 C C . PHE A 1 138 ? -4.615 25.904 19.459 1.00 72.25 138 PHE A C 1
ATOM 1116 O O . PHE A 1 138 ? -4.093 26.005 18.349 1.00 72.25 138 PHE A O 1
ATOM 1123 N N . ILE A 1 139 ? -4.922 24.721 20.003 1.00 63.88 139 ILE A N 1
ATOM 1124 C CA . ILE A 1 139 ? -4.606 23.428 19.377 1.00 63.88 139 ILE A CA 1
ATOM 1125 C C . ILE A 1 139 ? -5.297 23.308 18.015 1.00 63.88 139 ILE A C 1
ATOM 1127 O O . ILE A 1 139 ? -4.674 22.893 17.036 1.00 63.88 139 ILE A O 1
ATOM 1131 N N . LEU A 1 140 ? -6.572 23.696 17.925 1.00 66.94 140 LEU A N 1
ATOM 1132 C CA . LEU A 1 140 ? -7.328 23.662 16.674 1.00 66.94 140 LEU A CA 1
ATOM 1133 C C . LEU A 1 140 ? -6.782 24.652 15.640 1.00 66.94 140 LEU A C 1
ATOM 1135 O O . LEU A 1 140 ? -6.789 24.335 14.456 1.00 66.94 140 LEU A O 1
ATOM 1139 N N . LYS A 1 141 ? -6.278 25.822 16.051 1.00 72.69 141 LYS A N 1
ATOM 1140 C CA . LYS A 1 141 ? -5.613 26.768 15.138 1.00 72.69 141 LYS A CA 1
ATOM 1141 C C . LYS A 1 141 ? -4.270 26.253 14.633 1.00 72.69 141 LYS A C 1
ATOM 1143 O O . LYS A 1 141 ? -3.967 26.447 13.458 1.00 72.69 141 LYS A O 1
ATOM 1148 N N . GLU A 1 142 ? -3.478 25.607 15.485 1.00 71.06 142 GLU A N 1
ATOM 1149 C CA . GLU A 1 142 ? -2.192 25.028 15.078 1.00 71.06 142 GLU A CA 1
ATOM 1150 C C . GLU A 1 142 ? -2.362 23.826 14.144 1.00 71.06 142 GLU A C 1
ATOM 1152 O O . GLU A 1 142 ? -1.615 23.688 13.174 1.00 71.06 142 GLU A O 1
ATOM 1157 N N . ASN A 1 143 ? -3.372 22.993 14.410 1.00 61.75 143 ASN A N 1
ATOM 1158 C CA . ASN A 1 143 ? -3.631 21.752 13.680 1.00 61.75 143 ASN A CA 1
ATOM 1159 C C . ASN A 1 143 ? -4.696 21.893 12.584 1.00 61.75 143 ASN A C 1
ATOM 1161 O O . ASN A 1 143 ? -5.014 20.913 11.906 1.00 61.75 143 ASN A O 1
ATOM 1165 N N . ALA A 1 144 ? -5.248 23.093 12.378 1.00 70.69 144 ALA A N 1
ATOM 1166 C CA . ALA A 1 144 ? -6.150 23.350 11.268 1.00 70.69 144 ALA A CA 1
ATOM 1167 C C . ALA A 1 144 ? -5.427 23.019 9.953 1.00 70.69 144 ALA A C 1
ATOM 1169 O O . ALA A 1 144 ? -4.301 23.487 9.739 1.00 70.69 144 ALA A O 1
ATOM 1170 N N . PRO A 1 145 ? -6.052 22.247 9.045 1.00 61.91 145 PRO A N 1
ATOM 1171 C CA . PRO A 1 145 ? -5.460 21.956 7.751 1.00 61.91 145 PRO A CA 1
ATOM 1172 C C . PRO A 1 145 ? -5.201 23.281 7.031 1.00 61.91 145 PRO A C 1
ATOM 1174 O O . PRO A 1 145 ? -6.126 23.985 6.618 1.00 61.91 145 PRO A O 1
ATOM 1177 N N . LYS A 1 146 ? -3.922 23.657 6.919 1.00 74.12 146 LYS A N 1
ATOM 1178 C CA . LYS A 1 146 ? -3.516 24.876 6.219 1.00 74.12 146 LYS A CA 1
ATOM 1179 C C . LYS A 1 146 ? -4.000 24.755 4.780 1.00 74.12 146 LYS A C 1
ATOM 1181 O O . LYS A 1 146 ? -3.731 23.749 4.122 1.00 74.12 146 LYS A O 1
ATOM 1186 N N . LYS A 1 147 ? -4.727 25.770 4.293 1.00 70.06 147 LYS A N 1
ATOM 1187 C CA . LYS A 1 147 ? -5.172 25.799 2.895 1.00 70.06 147 LYS A CA 1
ATOM 1188 C C . LYS A 1 147 ? -3.947 25.584 1.999 1.00 70.06 147 LYS A C 1
ATOM 1190 O O . LYS A 1 147 ? -2.961 26.306 2.171 1.00 70.06 147 LYS A O 1
ATOM 1195 N N . PRO A 1 148 ? -3.983 24.613 1.074 1.00 59.25 148 PRO A N 1
ATOM 1196 C CA . PRO A 1 148 ? -2.868 24.386 0.172 1.00 59.25 148 PRO A CA 1
ATOM 1197 C C . PRO A 1 148 ? -2.611 25.663 -0.631 1.00 59.25 148 PRO A C 1
ATOM 1199 O O . PRO A 1 148 ? -3.509 26.198 -1.283 1.00 59.25 148 PRO A O 1
ATOM 1202 N N . VAL A 1 149 ? -1.384 26.178 -0.550 1.00 68.00 149 VAL A N 1
ATOM 1203 C CA . VAL A 1 149 ? -0.945 27.318 -1.355 1.00 68.00 149 VAL A CA 1
ATOM 1204 C C . VAL A 1 149 ? -0.440 26.766 -2.678 1.00 68.00 149 VAL A C 1
ATOM 1206 O O . VAL A 1 149 ? 0.644 26.191 -2.758 1.00 68.00 149 VAL A O 1
ATOM 1209 N N . PHE A 1 150 ? -1.240 26.929 -3.726 1.00 63.25 150 PHE A N 1
ATOM 1210 C CA . PHE A 1 150 ? -0.831 26.582 -5.079 1.00 63.25 150 PHE A CA 1
ATOM 1211 C C . PHE A 1 150 ? -0.014 27.733 -5.668 1.00 63.25 150 PHE A C 1
ATOM 1213 O O . PHE A 1 150 ? -0.544 28.803 -5.956 1.00 63.25 150 PHE A O 1
ATOM 1220 N N . ILE A 1 151 ? 1.289 27.516 -5.854 1.00 74.81 151 ILE A N 1
ATOM 1221 C CA . ILE A 1 151 ? 2.151 28.451 -6.582 1.00 74.81 151 ILE A CA 1
ATOM 1222 C C . ILE A 1 151 ? 2.105 28.072 -8.062 1.00 74.81 151 ILE A C 1
ATOM 1224 O O . ILE A 1 151 ? 2.797 27.158 -8.508 1.00 74.81 151 ILE A O 1
ATOM 1228 N N . THR A 1 152 ? 1.298 28.781 -8.847 1.00 58.12 152 THR A N 1
ATOM 1229 C CA . THR A 1 152 ? 1.310 28.654 -10.308 1.00 58.12 152 THR A CA 1
ATOM 1230 C C . THR A 1 152 ? 2.445 29.499 -10.884 1.00 58.12 152 THR A C 1
ATOM 1232 O O . THR A 1 152 ? 2.349 30.726 -10.932 1.00 58.12 152 THR A O 1
ATOM 1235 N N . LYS A 1 153 ? 3.533 28.862 -11.336 1.00 63.94 153 LYS A N 1
ATOM 1236 C CA . LYS A 1 153 ? 4.546 29.531 -12.168 1.00 63.94 153 LYS A CA 1
ATOM 1237 C C . LYS A 1 153 ? 4.070 29.564 -13.617 1.00 63.94 153 LYS A C 1
ATOM 1239 O O . LYS A 1 153 ? 3.782 28.525 -14.207 1.00 63.94 153 LYS A O 1
ATOM 1244 N N . ASN A 1 154 ? 4.007 30.760 -14.193 1.00 53.31 154 ASN A N 1
ATOM 1245 C CA . ASN A 1 154 ? 3.658 30.948 -15.593 1.00 53.31 154 ASN A CA 1
ATOM 1246 C C . ASN A 1 154 ? 4.851 30.586 -16.493 1.00 53.31 154 ASN A C 1
ATOM 1248 O O . ASN A 1 154 ? 5.690 31.432 -16.800 1.00 53.31 154 ASN A O 1
ATOM 1252 N N . ASN A 1 155 ? 4.923 29.329 -16.929 1.00 59.53 155 ASN A N 1
ATOM 1253 C CA . ASN A 1 155 ? 5.838 28.915 -17.989 1.00 59.53 155 ASN A CA 1
ATOM 1254 C C . ASN A 1 155 ? 5.191 29.189 -19.353 1.00 59.53 155 ASN A C 1
ATOM 1256 O O . ASN A 1 155 ? 4.847 28.270 -20.093 1.00 59.53 155 ASN A O 1
ATOM 1260 N N . ASN A 1 156 ? 5.044 30.468 -19.703 1.00 55.03 156 ASN A N 1
ATOM 1261 C CA . ASN A 1 156 ? 4.710 30.892 -21.060 1.00 55.03 156 ASN A CA 1
ATOM 1262 C C . ASN A 1 156 ? 5.900 30.615 -22.003 1.00 55.03 156 ASN A C 1
ATOM 1264 O O . ASN A 1 156 ? 6.593 31.521 -22.460 1.00 55.03 156 ASN A O 1
ATOM 1268 N N . ARG A 1 157 ? 6.122 29.340 -22.336 1.00 51.53 157 ARG A N 1
ATOM 1269 C CA . ARG A 1 157 ? 6.725 28.929 -23.605 1.00 51.53 157 ARG A CA 1
ATOM 1270 C C . ARG A 1 157 ? 5.672 28.150 -24.380 1.00 51.53 157 ARG A C 1
ATOM 1272 O O . ARG A 1 157 ? 5.484 26.956 -24.191 1.00 51.53 157 ARG A O 1
ATOM 1279 N N . ARG A 1 158 ? 4.967 28.889 -25.242 1.00 53.19 158 ARG A N 1
ATOM 1280 C CA . ARG A 1 158 ? 4.130 28.376 -26.332 1.00 53.19 158 ARG A CA 1
ATOM 1281 C C . ARG A 1 158 ? 4.792 27.161 -26.984 1.00 53.19 158 ARG A C 1
ATOM 1283 O O . ARG A 1 158 ? 5.850 27.319 -27.577 1.00 53.19 158 ARG A O 1
ATOM 1290 N N . THR A 1 159 ? 4.111 26.025 -27.006 1.00 42.22 159 THR A N 1
ATOM 1291 C CA . THR A 1 159 ? 4.090 25.143 -28.180 1.00 42.22 159 THR A CA 1
ATOM 1292 C C . THR A 1 159 ? 2.730 24.456 -28.241 1.00 42.22 159 THR A C 1
ATOM 1294 O O . THR A 1 159 ? 2.423 23.521 -27.520 1.00 42.22 159 THR A O 1
ATOM 1297 N N . GLN A 1 160 ? 1.879 25.085 -29.045 1.00 43.06 160 GLN A N 1
ATOM 1298 C CA . GLN A 1 160 ? 0.785 24.539 -29.842 1.00 43.06 160 GLN A CA 1
ATOM 1299 C C . GLN A 1 160 ? 0.293 23.124 -29.491 1.00 43.06 160 GLN A C 1
ATOM 1301 O O . GLN A 1 160 ? 0.911 22.121 -29.837 1.00 43.06 160 GLN A O 1
ATOM 1306 N N . LEU A 1 161 ? -0.924 23.082 -28.945 1.00 47.31 161 LEU A N 1
ATOM 1307 C CA . LEU A 1 161 ? -1.884 22.011 -29.193 1.00 47.31 161 LEU A CA 1
ATOM 1308 C C . LEU A 1 161 ? -1.919 21.676 -30.694 1.00 47.31 161 LEU A C 1
ATOM 1310 O O . LEU A 1 161 ? -2.305 22.518 -31.506 1.00 47.31 161 LEU A O 1
ATOM 1314 N N . LYS A 1 162 ? -1.595 20.431 -31.049 1.00 43.69 162 LYS A N 1
ATOM 1315 C CA . LYS A 1 162 ? -2.229 19.761 -32.187 1.00 43.69 162 LYS A CA 1
ATOM 1316 C C . LYS A 1 162 ? -3.128 18.663 -31.635 1.00 43.69 162 LYS A C 1
ATOM 1318 O O . LYS A 1 162 ? -2.719 17.864 -30.800 1.00 43.69 162 LYS A O 1
ATOM 1323 N N . SER A 1 163 ? -4.385 18.740 -32.048 1.00 48.03 163 SER A N 1
ATOM 1324 C CA . SER A 1 163 ? -5.505 17.910 -31.630 1.00 48.03 163 SER A CA 1
ATOM 1325 C C . SER A 1 163 ? -5.265 16.418 -31.843 1.00 48.03 163 SER A C 1
ATOM 1327 O O . SER A 1 163 ? -4.679 16.012 -32.844 1.00 48.03 163 SER A O 1
ATOM 1329 N N . LEU A 1 164 ? -5.844 15.625 -30.943 1.00 49.38 164 LEU A N 1
ATOM 1330 C CA . LEU A 1 164 ? -6.078 14.185 -31.056 1.00 49.38 164 LEU A CA 1
ATOM 1331 C C . LEU A 1 164 ? -7.025 13.863 -32.227 1.00 49.38 164 LEU A C 1
ATOM 1333 O O . LEU A 1 164 ? -8.204 13.583 -32.024 1.00 49.38 164 LEU A O 1
ATOM 1337 N N . GLN A 1 165 ? -6.535 13.924 -33.461 1.00 47.22 165 GLN A N 1
ATOM 1338 C CA . GLN A 1 165 ? -7.225 13.388 -34.633 1.00 47.22 165 GLN A CA 1
ATOM 1339 C C . GLN A 1 165 ? -6.185 12.645 -35.478 1.00 47.22 165 GLN A C 1
ATOM 1341 O O . GLN A 1 165 ? -5.170 13.234 -35.832 1.00 47.22 165 GLN A O 1
ATOM 1346 N N . HIS A 1 166 ? -6.453 11.365 -35.763 1.00 43.59 166 HIS A N 1
ATOM 1347 C CA . HIS A 1 166 ? -5.611 10.362 -36.446 1.00 43.59 166 HIS A CA 1
ATOM 1348 C C . HIS A 1 166 ? -4.800 9.408 -35.551 1.00 43.59 166 HIS A C 1
ATOM 1350 O O . HIS A 1 166 ? -3.577 9.353 -35.595 1.00 43.59 166 HIS A O 1
ATOM 1356 N N . LEU A 1 167 ? -5.522 8.564 -34.812 1.00 43.59 167 LEU A N 1
ATOM 1357 C CA . LEU A 1 167 ? -5.119 7.171 -34.600 1.00 43.59 167 LEU A CA 1
ATOM 1358 C C . LEU A 1 167 ? -5.758 6.322 -35.715 1.00 43.59 167 LEU A C 1
ATOM 1360 O O . LEU A 1 167 ? -6.986 6.220 -35.726 1.00 43.59 167 LEU A O 1
ATOM 1364 N N . PRO A 1 168 ? -4.994 5.691 -36.627 1.00 46.34 168 PRO A N 1
ATOM 1365 C CA . PRO A 1 168 ? -5.439 4.480 -37.287 1.00 46.34 168 PRO A CA 1
ATOM 1366 C C . PRO A 1 168 ? -5.057 3.309 -36.379 1.00 46.34 168 PRO A C 1
ATOM 1368 O O . PRO A 1 168 ? -3.942 2.795 -36.411 1.00 46.34 168 PRO A O 1
ATOM 1371 N N . LEU A 1 169 ? -5.992 2.907 -35.521 1.00 49.59 169 LEU A N 1
ATOM 1372 C CA . LEU A 1 169 ? -6.058 1.505 -35.132 1.00 49.59 169 LEU A CA 1
ATOM 1373 C C . LEU A 1 169 ? -6.599 0.767 -36.364 1.00 49.59 169 LEU A C 1
ATOM 1375 O O . LEU A 1 169 ? -7.687 1.096 -36.832 1.00 49.59 169 LEU A O 1
ATOM 1379 N N . PHE A 1 170 ? -5.814 -0.192 -36.861 1.00 46.75 170 PHE A N 1
ATOM 1380 C CA . PHE A 1 170 ? -6.043 -1.034 -38.046 1.00 46.75 170 PHE A CA 1
ATOM 1381 C C . PHE A 1 170 ? -5.810 -0.357 -39.411 1.00 46.75 170 PHE A C 1
ATOM 1383 O O . PHE A 1 170 ? -6.743 0.097 -40.072 1.00 46.75 170 PHE A O 1
ATOM 1390 N N . ASN A 1 171 ? -4.537 -0.304 -39.827 1.00 37.94 171 ASN A N 1
ATOM 1391 C CA . ASN A 1 171 ? -3.996 -0.977 -41.026 1.00 37.94 171 ASN A CA 1
ATOM 1392 C C . ASN A 1 171 ? -2.490 -0.729 -41.148 1.00 37.94 171 ASN A C 1
ATOM 1394 O O . ASN A 1 171 ? -2.094 0.457 -41.152 1.00 37.94 171 ASN A O 1
#

Radius of gyration: 29.15 Å; chains: 1; bounding box: 61×46×82 Å